Protein AF-X1P8Y5-F1 (afdb_monomer_lite)

Structure (mmCIF, N/CA/C/O backbone):
data_AF-X1P8Y5-F1
#
_entry.id   AF-X1P8Y5-F1
#
loop_
_atom_site.group_PDB
_atom_site.id
_atom_site.type_symbol
_atom_site.label_atom_id
_atom_site.label_alt_id
_atom_site.label_comp_id
_atom_site.label_asym_id
_atom_site.label_entity_id
_atom_site.label_seq_id
_atom_site.pdbx_PDB_ins_code
_atom_site.Cartn_x
_atom_site.Cartn_y
_atom_site.Cartn_z
_atom_site.occupancy
_atom_site.B_iso_or_equiv
_atom_site.auth_seq_id
_atom_site.auth_comp_id
_atom_site.auth_asym_id
_atom_site.auth_atom_id
_atom_site.pdbx_PDB_model_num
ATOM 1 N N . VAL A 1 1 ? -5.446 11.465 2.302 1.00 53.56 1 VAL A N 1
ATOM 2 C CA . VAL A 1 1 ? -4.456 10.774 3.162 1.00 53.56 1 VAL A CA 1
ATOM 3 C C . VAL A 1 1 ? -3.884 9.562 2.439 1.00 53.56 1 VAL A C 1
ATOM 5 O O . VAL A 1 1 ? -2.733 9.654 2.050 1.00 53.56 1 VAL A O 1
ATOM 8 N N . ALA A 1 2 ? -4.680 8.530 2.123 1.00 60.50 2 ALA A N 1
ATOM 9 C CA . ALA A 1 2 ? -4.209 7.342 1.389 1.00 60.50 2 ALA A CA 1
ATOM 10 C C . ALA A 1 2 ? -3.509 7.668 0.051 1.00 60.50 2 ALA A C 1
ATOM 12 O O . ALA A 1 2 ? -2.367 7.291 -0.146 1.00 60.50 2 ALA A O 1
ATOM 13 N N . ALA A 1 3 ? -4.114 8.485 -0.823 1.00 69.06 3 ALA A N 1
ATOM 14 C CA . ALA A 1 3 ? -3.506 8.810 -2.122 1.00 69.06 3 ALA A CA 1
ATOM 15 C C . ALA A 1 3 ? -2.124 9.489 -2.021 1.00 69.06 3 ALA A C 1
ATOM 17 O O . ALA A 1 3 ? -1.236 9.187 -2.805 1.00 69.06 3 ALA A O 1
ATOM 18 N N . LEU A 1 4 ? -1.916 10.375 -1.038 1.00 76.94 4 LEU A N 1
ATOM 19 C CA . LEU A 1 4 ? -0.605 10.994 -0.801 1.00 76.94 4 LEU A CA 1
ATOM 20 C C . LEU A 1 4 ? 0.392 9.994 -0.202 1.00 76.94 4 LEU A C 1
ATOM 22 O O . LEU A 1 4 ? 1.562 10.030 -0.568 1.00 76.94 4 LEU A O 1
ATOM 26 N N . GLY A 1 5 ? -0.082 9.099 0.672 1.00 73.88 5 GLY A N 1
ATOM 27 C CA . GLY A 1 5 ? 0.705 8.006 1.246 1.00 73.88 5 GLY A CA 1
ATOM 28 C C . GLY A 1 5 ? 1.146 6.959 0.224 1.00 73.88 5 GLY A C 1
ATOM 29 O O . GLY A 1 5 ? 2.144 6.303 0.454 1.00 73.88 5 GLY A O 1
ATOM 30 N N . VAL A 1 6 ? 0.470 6.862 -0.922 1.00 80.94 6 VAL A N 1
ATOM 31 C CA . VAL A 1 6 ? 0.855 5.983 -2.037 1.00 80.94 6 VAL A CA 1
ATOM 32 C C . VAL A 1 6 ? 1.740 6.729 -3.039 1.00 80.94 6 VAL A C 1
ATOM 34 O O . VAL A 1 6 ? 2.850 6.308 -3.354 1.00 80.94 6 VAL A O 1
ATOM 37 N N . VAL A 1 7 ? 1.256 7.866 -3.548 1.00 87.00 7 VAL A N 1
ATOM 38 C CA . VAL A 1 7 ? 1.875 8.567 -4.685 1.00 87.00 7 VAL A CA 1
ATOM 39 C C . VAL A 1 7 ? 3.237 9.149 -4.316 1.00 87.00 7 VAL A C 1
ATOM 41 O O . VAL A 1 7 ? 4.174 9.060 -5.107 1.00 87.00 7 VAL A O 1
ATOM 44 N N . LEU A 1 8 ? 3.365 9.739 -3.126 1.00 91.00 8 LEU A N 1
ATOM 45 C CA . LEU A 1 8 ? 4.602 10.399 -2.722 1.00 91.00 8 LEU A CA 1
ATOM 46 C C . LEU A 1 8 ? 5.774 9.409 -2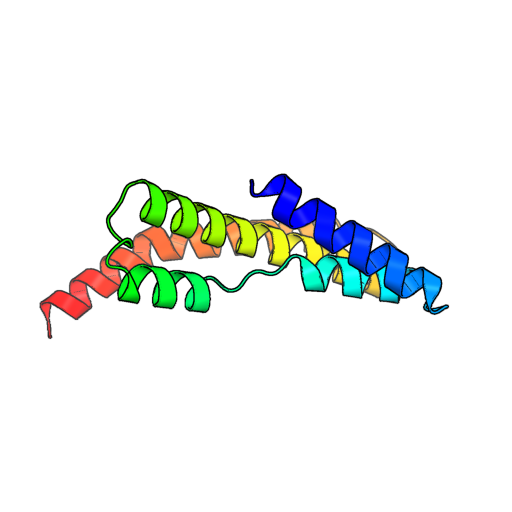.555 1.00 91.00 8 LEU A C 1
ATOM 48 O O . LEU A 1 8 ? 6.789 9.613 -3.223 1.00 91.00 8 LEU A O 1
ATOM 52 N N . PRO A 1 9 ? 5.679 8.339 -1.736 1.00 91.38 9 PRO A N 1
ATOM 53 C CA . PRO A 1 9 ? 6.775 7.377 -1.613 1.00 91.38 9 PRO A CA 1
ATOM 54 C C . PRO A 1 9 ? 7.046 6.622 -2.914 1.00 91.38 9 PRO A C 1
ATOM 56 O O . PRO A 1 9 ? 8.212 6.365 -3.211 1.00 91.38 9 PRO A O 1
ATOM 59 N N . PHE A 1 10 ? 6.022 6.355 -3.733 1.00 92.62 10 PHE A N 1
ATOM 60 C CA . PHE A 1 10 ? 6.219 5.776 -5.062 1.00 92.62 10 PHE A CA 1
ATOM 61 C C . PHE A 1 10 ? 7.117 6.656 -5.941 1.00 92.62 10 PHE A C 1
ATOM 63 O O . PHE A 1 10 ? 8.137 6.188 -6.452 1.00 92.62 10 PHE A O 1
ATOM 70 N N . ILE A 1 11 ? 6.765 7.941 -6.098 1.00 94.94 11 ILE A N 1
ATOM 71 C CA . ILE A 1 11 ? 7.517 8.877 -6.946 1.00 94.94 11 ILE A CA 1
ATOM 72 C C . ILE A 1 11 ? 8.934 9.064 -6.403 1.00 94.94 11 ILE A C 1
ATOM 74 O O . ILE A 1 11 ? 9.892 9.013 -7.171 1.00 94.94 11 ILE A O 1
ATOM 78 N N . LEU A 1 12 ? 9.083 9.262 -5.091 1.00 96.06 12 LEU A N 1
ATOM 79 C CA . LEU A 1 12 ? 10.398 9.456 -4.480 1.00 96.06 12 LEU A CA 1
ATOM 80 C C . LEU A 1 12 ? 11.283 8.216 -4.640 1.00 96.06 12 LEU A C 1
ATOM 82 O O . LEU A 1 12 ? 12.431 8.347 -5.058 1.00 96.06 12 LEU A O 1
ATOM 86 N N . GLY A 1 13 ? 10.747 7.022 -4.382 1.00 96.19 13 GLY A N 1
ATOM 87 C CA . GLY A 1 13 ? 11.462 5.762 -4.584 1.00 96.19 13 GLY A CA 1
ATOM 88 C C . GLY A 1 13 ? 11.911 5.569 -6.023 1.00 96.19 13 GLY A C 1
ATOM 89 O O . GLY A 1 13 ? 13.075 5.249 -6.273 1.00 96.19 13 GLY A O 1
ATOM 90 N N . TYR A 1 14 ? 11.013 5.829 -6.972 1.00 96.69 14 TYR A N 1
ATOM 91 C CA . TYR A 1 14 ? 11.318 5.766 -8.395 1.00 96.69 14 TYR A CA 1
ATOM 92 C C . TYR A 1 14 ? 12.444 6.739 -8.774 1.00 96.69 14 TYR A C 1
ATOM 94 O O . TYR A 1 14 ? 13.460 6.320 -9.329 1.00 96.69 14 TYR A O 1
ATOM 102 N N . LEU A 1 15 ? 12.307 8.025 -8.433 1.00 97.56 15 LEU A N 1
ATOM 103 C CA . LEU A 1 15 ? 13.277 9.061 -8.805 1.00 97.56 15 LEU A CA 1
ATOM 104 C C . LEU A 1 15 ? 14.655 8.818 -8.188 1.00 97.56 15 LEU A C 1
ATOM 106 O O . LEU A 1 15 ? 15.660 8.951 -8.884 1.00 97.56 15 LEU A O 1
ATOM 110 N N . VAL A 1 16 ? 14.711 8.431 -6.911 1.00 97.81 16 VAL A N 1
ATOM 111 C CA . VAL A 1 16 ? 15.972 8.097 -6.237 1.00 97.81 16 VAL A CA 1
ATOM 112 C C . VAL A 1 16 ? 16.638 6.906 -6.922 1.00 97.81 16 VAL A C 1
ATOM 114 O O . VAL A 1 16 ? 17.826 6.954 -7.223 1.00 97.81 16 VAL A O 1
ATOM 117 N N . THR A 1 17 ? 15.880 5.860 -7.244 1.00 97.88 17 THR A N 1
ATOM 118 C CA . THR A 1 17 ? 16.427 4.664 -7.902 1.00 97.88 17 THR A CA 1
ATOM 119 C C . THR A 1 17 ? 16.991 4.985 -9.290 1.00 97.88 17 THR A C 1
ATOM 121 O O . THR A 1 17 ? 18.082 4.528 -9.631 1.00 97.88 17 THR A O 1
ATOM 124 N N . ILE A 1 18 ? 16.307 5.835 -10.063 1.00 98.00 18 ILE A N 1
ATOM 125 C CA . ILE A 1 18 ? 16.822 6.340 -11.345 1.00 98.00 18 ILE A CA 1
ATOM 126 C C . ILE A 1 18 ? 18.077 7.195 -11.147 1.00 98.00 18 ILE A C 1
ATOM 128 O O . ILE A 1 18 ? 19.037 7.044 -11.899 1.00 98.00 18 ILE A O 1
ATOM 132 N N . TYR A 1 19 ? 18.105 8.062 -10.132 1.00 97.81 19 TYR A N 1
ATOM 133 C CA . TYR A 1 19 ? 19.263 8.909 -9.830 1.00 97.81 19 TYR A CA 1
ATOM 134 C C . TYR A 1 19 ? 20.533 8.088 -9.551 1.00 97.81 19 TYR A C 1
ATOM 136 O O . TYR A 1 19 ? 21.623 8.476 -9.964 1.00 97.81 19 TYR A O 1
ATOM 144 N N . PHE A 1 20 ? 20.395 6.917 -8.925 1.00 97.62 20 PHE A N 1
ATOM 145 C CA . PHE A 1 20 ? 21.499 5.977 -8.703 1.00 97.62 20 PHE A CA 1
ATOM 146 C C . PHE A 1 20 ? 21.876 5.128 -9.936 1.00 97.62 20 PHE A C 1
ATOM 148 O O . PHE A 1 20 ? 22.761 4.280 -9.841 1.00 97.62 20 PHE A O 1
ATOM 155 N N . GLY A 1 21 ? 21.250 5.353 -11.095 1.00 96.62 21 GLY A N 1
ATOM 156 C CA . GLY A 1 21 ? 21.612 4.710 -12.363 1.00 96.62 21 GLY A CA 1
ATOM 157 C C . GLY A 1 21 ? 21.004 3.323 -12.586 1.00 96.62 21 GLY A C 1
ATOM 158 O O . GLY A 1 21 ? 21.449 2.597 -13.476 1.00 96.62 21 GLY A O 1
ATOM 159 N N . PHE A 1 22 ? 19.996 2.932 -11.804 1.00 97.50 22 PHE A N 1
ATOM 160 C CA . PHE A 1 22 ? 19.285 1.671 -12.017 1.00 97.50 22 PHE A CA 1
ATOM 161 C C . PHE A 1 22 ? 18.289 1.759 -13.184 1.00 97.50 22 PHE A C 1
ATOM 163 O O . PHE A 1 22 ? 17.887 2.836 -13.621 1.00 97.50 22 PHE A O 1
ATOM 170 N N . SER A 1 23 ? 17.868 0.598 -13.693 1.00 95.88 23 SER A N 1
ATOM 171 C CA . SER A 1 23 ? 16.900 0.524 -14.790 1.00 95.88 23 SER A CA 1
ATOM 172 C C . SER A 1 23 ? 15.500 0.987 -14.368 1.00 95.88 23 SER A C 1
ATOM 174 O O . SER A 1 23 ? 15.114 0.884 -13.203 1.00 95.88 23 SER A O 1
ATOM 176 N N . TYR A 1 24 ? 14.695 1.414 -15.346 1.00 93.25 24 TYR A N 1
ATOM 177 C CA . TYR A 1 24 ? 13.298 1.808 -15.131 1.00 93.25 24 TYR A CA 1
ATOM 178 C C . TYR A 1 24 ? 12.455 0.717 -14.465 1.00 93.25 24 TYR A C 1
ATOM 180 O O . TYR A 1 24 ? 11.603 1.019 -13.637 1.00 93.25 24 TYR A O 1
ATOM 188 N N . ILE A 1 25 ? 12.716 -0.555 -14.782 1.00 91.94 25 ILE A N 1
ATOM 189 C CA . ILE A 1 25 ? 12.010 -1.690 -14.177 1.00 91.94 25 ILE A CA 1
ATOM 190 C C . ILE A 1 25 ? 12.344 -1.793 -12.687 1.00 91.94 25 ILE A C 1
ATOM 192 O O . ILE A 1 25 ? 11.440 -1.933 -11.866 1.00 91.94 25 ILE A O 1
ATOM 196 N N . VAL A 1 26 ? 13.624 -1.668 -12.324 1.00 93.94 26 VAL A N 1
ATOM 197 C CA . VAL A 1 26 ? 14.054 -1.678 -10.918 1.00 93.94 26 VAL A CA 1
ATOM 198 C C . VAL A 1 26 ? 13.464 -0.479 -10.175 1.00 93.94 26 VAL A C 1
ATOM 200 O O . VAL A 1 26 ? 12.947 -0.641 -9.074 1.00 93.94 26 VAL A O 1
ATOM 203 N N . ALA A 1 27 ? 13.454 0.704 -10.792 1.00 95.44 27 ALA A N 1
ATOM 204 C CA . ALA A 1 27 ? 12.855 1.899 -10.204 1.00 95.44 27 ALA A CA 1
ATOM 205 C C . ALA A 1 27 ? 11.342 1.765 -9.974 1.00 95.44 27 ALA A C 1
ATOM 207 O O . ALA A 1 27 ? 10.85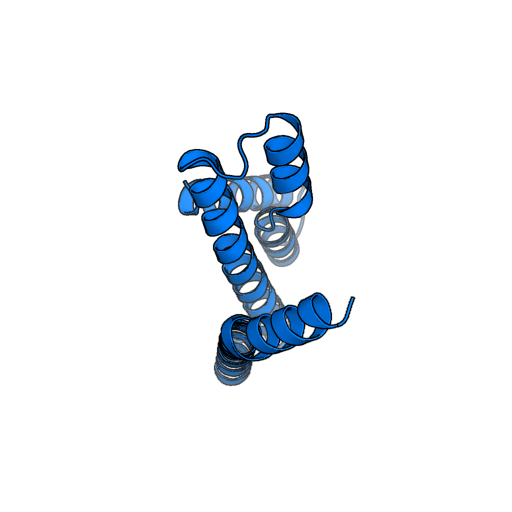0 2.179 -8.924 1.00 95.44 27 ALA A O 1
ATOM 208 N N . LEU A 1 28 ? 10.605 1.156 -10.909 1.00 93.38 28 LEU A N 1
ATOM 209 C CA . LEU A 1 28 ? 9.184 0.843 -10.729 1.00 93.38 28 LEU A CA 1
ATOM 210 C C . LEU A 1 28 ? 8.973 -0.149 -9.582 1.00 93.38 28 LEU A C 1
ATOM 212 O O . LEU A 1 28 ? 8.092 0.068 -8.754 1.00 93.38 28 LEU A O 1
ATOM 216 N N . PHE A 1 29 ? 9.801 -1.193 -9.494 1.00 92.81 29 PHE A N 1
ATOM 217 C CA . PHE A 1 29 ? 9.750 -2.156 -8.391 1.00 92.81 29 PHE A CA 1
ATOM 218 C C . PHE A 1 29 ? 9.972 -1.493 -7.038 1.00 92.81 29 PHE A C 1
ATOM 220 O O . PHE A 1 29 ? 9.187 -1.721 -6.119 1.00 92.81 29 PHE A O 1
ATOM 227 N N . VAL A 1 30 ? 10.995 -0.646 -6.920 1.00 94.75 30 VAL A N 1
ATOM 228 C CA . VAL A 1 30 ? 11.266 0.100 -5.686 1.00 94.75 30 VAL A CA 1
ATOM 229 C C . VAL A 1 30 ? 10.105 1.036 -5.359 1.00 94.75 30 VAL A C 1
ATOM 231 O O . VAL A 1 30 ? 9.637 1.043 -4.225 1.00 94.75 30 VAL A O 1
ATOM 234 N N . GLY A 1 31 ? 9.593 1.777 -6.346 1.00 93.56 31 GLY A N 1
ATOM 235 C CA . GLY A 1 31 ? 8.447 2.663 -6.161 1.00 93.56 31 GLY A CA 1
ATOM 236 C C . GLY A 1 31 ? 7.226 1.924 -5.611 1.00 93.56 31 GLY A C 1
ATOM 237 O O . GLY A 1 31 ? 6.663 2.347 -4.606 1.00 93.56 31 GLY A O 1
ATOM 238 N N . VAL A 1 32 ? 6.834 0.801 -6.225 1.00 91.62 32 VAL A N 1
ATOM 239 C CA . VAL A 1 32 ? 5.688 -0.004 -5.760 1.00 91.62 32 VAL A CA 1
ATOM 240 C C . VAL A 1 32 ? 5.961 -0.639 -4.395 1.00 91.62 32 VAL A C 1
ATOM 242 O O . VAL A 1 32 ? 5.068 -0.676 -3.553 1.00 91.62 32 VAL A O 1
ATOM 245 N N . ALA A 1 33 ? 7.183 -1.109 -4.136 1.00 91.00 33 ALA A N 1
ATOM 246 C CA . ALA A 1 33 ? 7.534 -1.714 -2.853 1.00 91.00 33 ALA A CA 1
ATOM 247 C C . ALA A 1 33 ? 7.385 -0.736 -1.674 1.00 91.00 33 ALA A C 1
ATOM 249 O O . ALA A 1 33 ? 6.998 -1.152 -0.585 1.00 91.00 33 ALA A O 1
ATOM 250 N N . LEU A 1 34 ? 7.638 0.558 -1.893 1.00 91.56 34 LEU A N 1
ATOM 251 C CA . LEU A 1 34 ? 7.489 1.599 -0.869 1.00 91.56 34 LEU A CA 1
ATOM 252 C C . LEU A 1 34 ? 6.037 2.033 -0.617 1.00 91.56 34 LEU A C 1
ATOM 254 O O . LEU A 1 34 ? 5.799 2.808 0.306 1.00 91.56 34 LEU A O 1
ATOM 258 N N . VAL A 1 35 ? 5.078 1.560 -1.419 1.00 87.62 35 VAL A N 1
ATOM 259 C CA . VAL A 1 35 ? 3.646 1.818 -1.203 1.00 87.62 35 VAL A CA 1
ATOM 260 C C . VAL A 1 35 ? 3.083 0.950 -0.074 1.00 87.62 35 VAL A C 1
ATOM 262 O O . VAL A 1 35 ? 2.157 1.370 0.607 1.00 87.62 35 VAL A O 1
ATOM 265 N N . ALA A 1 36 ? 3.620 -0.255 0.135 1.00 80.50 36 ALA A N 1
ATOM 266 C CA . ALA A 1 36 ? 3.074 -1.195 1.109 1.00 80.50 36 ALA A CA 1
ATOM 267 C C . ALA A 1 36 ? 3.309 -0.721 2.558 1.00 80.50 36 ALA A C 1
ATOM 269 O O . ALA A 1 36 ? 4.450 -0.623 3.016 1.00 80.50 36 ALA A O 1
ATOM 270 N N . THR A 1 37 ? 2.224 -0.477 3.298 1.00 84.44 37 THR A N 1
ATOM 271 C CA . THR A 1 37 ? 2.254 -0.027 4.700 1.00 84.44 37 THR A CA 1
ATOM 272 C C . THR A 1 37 ? 2.009 -1.190 5.674 1.00 84.44 37 THR A C 1
ATOM 274 O O . THR A 1 37 ? 1.297 -2.135 5.372 1.00 84.44 37 THR A O 1
ATOM 277 N N . SER A 1 38 ? 2.564 -1.141 6.894 1.00 85.56 38 SER A N 1
ATOM 278 C CA . SER A 1 38 ? 2.299 -2.164 7.924 1.00 85.56 38 SER A CA 1
ATOM 279 C C . SER A 1 38 ? 1.135 -1.788 8.847 1.00 85.56 38 SER A C 1
ATOM 281 O O . SER A 1 38 ? 1.282 -0.942 9.737 1.00 85.56 38 SER A O 1
ATOM 283 N N . ILE A 1 39 ? 0.002 -2.489 8.723 1.00 87.94 39 ILE A N 1
ATOM 284 C CA . ILE A 1 39 ? -1.136 -2.330 9.646 1.00 87.94 39 ILE A CA 1
ATOM 285 C C . ILE A 1 39 ? -0.803 -2.756 11.088 1.00 87.94 39 ILE A C 1
ATOM 287 O O . ILE A 1 39 ? -1.324 -2.182 12.043 1.00 87.94 39 ILE A O 1
ATOM 291 N N . GLY A 1 40 ? 0.093 -3.734 11.269 1.00 87.19 40 GLY A N 1
ATOM 292 C CA . GLY A 1 40 ? 0.426 -4.305 12.580 1.00 87.19 40 GLY A CA 1
ATOM 293 C C . GLY A 1 40 ? 1.163 -3.332 13.504 1.00 87.19 40 GLY A C 1
ATOM 294 O O . GLY A 1 40 ? 0.853 -3.256 14.697 1.00 87.19 40 GLY A O 1
ATOM 295 N N . VAL A 1 41 ? 2.087 -2.538 12.953 1.00 90.25 41 VAL A N 1
ATOM 296 C CA . VAL A 1 41 ? 2.800 -1.499 13.715 1.00 90.25 41 VAL A CA 1
ATOM 297 C C . VAL A 1 41 ? 1.826 -0.393 14.130 1.00 90.25 41 VAL A C 1
ATOM 299 O O . VAL A 1 41 ? 1.766 -0.037 15.306 1.00 90.25 41 VAL A O 1
ATOM 302 N N . GLY A 1 42 ? 0.994 0.087 13.197 1.00 90.19 42 GLY A N 1
ATOM 303 C CA . GLY A 1 42 ? -0.028 1.097 13.487 1.00 90.19 42 GLY A CA 1
ATOM 304 C C . GLY A 1 42 ? -1.041 0.635 14.539 1.00 90.19 42 GLY A C 1
ATOM 305 O O . GLY A 1 42 ? -1.357 1.384 15.464 1.00 90.19 42 GLY A O 1
ATOM 306 N N . ALA A 1 43 ? -1.497 -0.618 14.457 1.00 91.69 43 ALA A N 1
ATOM 307 C CA . ALA A 1 43 ? -2.405 -1.212 15.434 1.00 91.69 43 ALA A CA 1
ATOM 308 C C . ALA A 1 43 ? -1.780 -1.303 16.831 1.00 91.69 43 ALA A C 1
ATOM 310 O O . ALA A 1 43 ? -2.433 -0.970 17.821 1.00 91.69 43 ALA A O 1
ATOM 311 N N . SER A 1 44 ? -0.516 -1.723 16.918 1.00 92.56 44 SER A N 1
ATOM 312 C CA . SER A 1 44 ? 0.210 -1.834 18.189 1.00 92.56 44 SER A CA 1
ATOM 313 C C . SER A 1 44 ? 0.336 -0.4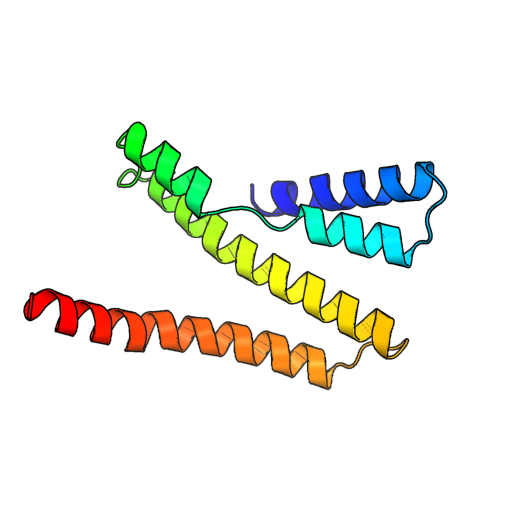73 18.870 1.00 92.56 44 SER A C 1
ATOM 315 O O . SER A 1 44 ? -0.050 -0.331 20.030 1.00 92.56 44 SER A O 1
ATOM 317 N N . ILE A 1 45 ? 0.741 0.554 18.116 1.00 93.69 45 ILE A N 1
ATOM 318 C CA . ILE A 1 45 ? 0.838 1.931 18.614 1.00 93.69 45 ILE A CA 1
ATOM 319 C C . ILE A 1 45 ? -0.540 2.427 19.075 1.00 93.69 45 ILE A C 1
ATOM 321 O O . ILE A 1 45 ? -0.706 2.866 20.211 1.00 93.69 45 ILE A O 1
ATOM 325 N N . LEU A 1 46 ? -1.581 2.300 18.247 1.00 93.94 46 LEU A N 1
ATOM 326 C CA . LEU A 1 46 ? -2.936 2.718 18.632 1.00 93.94 46 LEU A CA 1
ATOM 327 C C . LEU A 1 46 ? -3.479 1.953 19.851 1.00 93.94 46 LEU A C 1
ATOM 329 O O . LEU A 1 46 ? -4.316 2.495 20.579 1.00 93.94 46 LEU A O 1
ATOM 333 N N . THR A 1 47 ? -3.033 0.714 20.080 1.00 93.94 47 THR A N 1
ATOM 334 C CA . THR A 1 47 ? -3.384 -0.076 21.272 1.00 93.94 47 THR A CA 1
ATOM 335 C C . THR A 1 47 ? -2.720 0.511 22.507 1.00 93.94 47 THR A C 1
ATOM 337 O O . THR A 1 47 ? -3.400 0.740 23.508 1.00 93.94 47 THR A O 1
ATOM 340 N N . GLU A 1 48 ? -1.420 0.796 22.423 1.00 95.69 48 GLU A N 1
ATOM 341 C CA . GLU A 1 48 ? -0.618 1.359 23.512 1.00 95.69 48 GLU A CA 1
ATOM 342 C C . GLU A 1 48 ? -1.170 2.717 23.968 1.00 95.69 48 GLU A C 1
ATOM 344 O O . GLU A 1 48 ? -1.377 2.946 25.161 1.00 95.69 48 GLU A O 1
ATOM 349 N N . PHE A 1 49 ? -1.567 3.563 23.015 1.00 95.38 49 PHE A N 1
ATOM 350 C CA . PHE A 1 49 ? -2.229 4.841 23.292 1.00 95.38 49 PHE A CA 1
ATOM 351 C C . PHE A 1 49 ? -3.722 4.716 23.655 1.00 95.38 49 PHE A C 1
ATOM 353 O O . PHE A 1 49 ? -4.385 5.726 23.889 1.00 95.38 49 PHE A O 1
ATOM 360 N N . ARG A 1 50 ? -4.292 3.501 23.697 1.00 94.88 50 ARG A N 1
ATOM 361 C CA . ARG A 1 50 ? -5.732 3.234 23.919 1.00 94.88 50 ARG A CA 1
ATOM 362 C C . ARG A 1 50 ? -6.659 3.953 22.927 1.00 94.88 50 ARG A C 1
ATOM 364 O O . ARG A 1 50 ? -7.836 4.183 23.205 1.00 94.88 50 ARG A O 1
ATOM 371 N N . MET A 1 51 ? -6.149 4.279 21.743 1.00 95.19 51 MET A N 1
ATOM 372 C CA . MET A 1 51 ? -6.858 5.031 20.706 1.00 95.19 51 MET A CA 1
ATOM 373 C C . MET A 1 51 ? -7.568 4.140 19.685 1.00 95.19 51 MET A C 1
ATOM 375 O O . MET A 1 51 ? -8.339 4.645 18.869 1.00 95.19 51 MET A O 1
ATOM 379 N N . LEU A 1 52 ? -7.365 2.825 19.733 1.00 91.06 52 LEU A N 1
ATOM 380 C CA . LEU A 1 52 ? -7.842 1.889 18.709 1.00 91.06 52 LEU A CA 1
ATOM 381 C C . LEU A 1 52 ? -9.365 1.918 18.482 1.00 91.06 52 LEU A C 1
ATOM 383 O O . LEU A 1 52 ? -9.823 1.797 17.352 1.00 91.06 52 LEU A O 1
ATOM 387 N N . ARG A 1 53 ? -10.153 2.151 19.541 1.00 91.38 53 ARG A N 1
ATOM 388 C CA . ARG A 1 53 ? -11.628 2.237 19.482 1.00 91.38 53 ARG A CA 1
ATOM 389 C C . ARG A 1 53 ? -12.165 3.650 19.233 1.00 91.38 53 ARG A C 1
ATOM 391 O O . ARG A 1 53 ? -13.375 3.855 19.210 1.00 91.38 53 ARG A O 1
ATOM 398 N N . THR A 1 54 ? -11.290 4.642 19.082 1.00 95.94 54 THR A N 1
ATOM 399 C CA . THR A 1 54 ? -11.709 6.012 18.758 1.00 95.94 54 THR A CA 1
ATOM 400 C C . THR A 1 54 ? -12.086 6.118 17.279 1.00 95.94 54 THR A C 1
ATOM 402 O O . THR A 1 54 ? -11.690 5.279 16.464 1.00 95.94 54 THR A O 1
ATOM 405 N N . ARG A 1 55 ? -12.813 7.180 16.899 1.00 93.81 55 ARG A N 1
ATOM 406 C CA . ARG A 1 55 ? -13.082 7.468 15.476 1.00 93.81 55 ARG A CA 1
ATOM 407 C C . ARG A 1 55 ? -11.789 7.566 14.669 1.00 93.81 55 ARG A C 1
ATOM 409 O O . ARG A 1 55 ? -11.728 7.019 13.578 1.00 93.81 55 ARG A O 1
ATOM 416 N N . ILE A 1 56 ? -10.765 8.219 15.221 1.00 91.75 56 ILE A N 1
ATOM 417 C CA . ILE A 1 56 ? -9.466 8.388 14.561 1.00 91.75 56 ILE A CA 1
ATOM 418 C C . ILE A 1 56 ? -8.781 7.029 14.386 1.00 91.75 56 ILE A C 1
ATOM 420 O O . ILE A 1 56 ? -8.377 6.700 13.276 1.00 91.75 56 ILE A O 1
ATOM 424 N N . GLY A 1 57 ? -8.716 6.213 15.443 1.00 91.94 57 GLY A N 1
ATOM 425 C CA . GLY A 1 57 ? -8.106 4.882 15.379 1.00 91.94 57 GLY A CA 1
ATOM 426 C C . GLY A 1 57 ? -8.797 3.967 14.367 1.00 91.94 57 GLY A C 1
ATOM 427 O O . GLY A 1 57 ? -8.133 3.357 13.537 1.00 91.94 57 GLY A O 1
ATOM 428 N N . THR A 1 58 ? -10.131 3.950 14.359 1.00 90.31 58 THR A N 1
ATOM 429 C CA . THR A 1 58 ? -10.911 3.152 13.396 1.00 90.31 58 THR A CA 1
ATOM 430 C C . THR A 1 58 ? -10.693 3.630 11.957 1.00 90.31 58 THR A C 1
ATOM 432 O O . THR A 1 58 ? -10.609 2.811 11.046 1.00 90.31 58 THR A O 1
ATOM 435 N N . LEU A 1 59 ? -10.560 4.944 11.741 1.00 90.31 59 LEU A N 1
ATOM 436 C CA . LEU A 1 59 ? -10.322 5.527 10.418 1.00 90.31 59 LEU A CA 1
ATOM 437 C C . LEU A 1 59 ? -8.911 5.206 9.904 1.00 90.31 59 LEU A C 1
ATOM 439 O O . LEU A 1 59 ? -8.767 4.838 8.741 1.00 90.31 59 LEU A O 1
ATOM 443 N N . ILE A 1 60 ? -7.891 5.266 10.768 1.00 89.31 60 ILE A N 1
ATOM 444 C CA . ILE A 1 60 ? -6.516 4.857 10.435 1.00 89.31 60 ILE A CA 1
ATOM 445 C C . ILE A 1 60 ? -6.471 3.365 10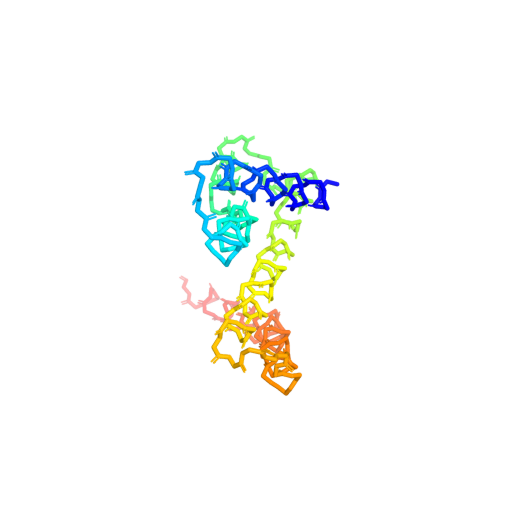.089 1.00 89.31 60 ILE A C 1
ATOM 447 O O . ILE A 1 60 ? -5.953 2.999 9.037 1.00 89.31 60 ILE A O 1
ATOM 451 N N . MET A 1 61 ? -7.059 2.514 10.935 1.00 89.94 61 MET A N 1
ATOM 452 C CA . MET A 1 61 ? -7.090 1.065 10.711 1.00 89.94 61 MET A CA 1
ATOM 453 C C . MET A 1 61 ? -7.852 0.705 9.431 1.00 89.94 61 MET A C 1
ATOM 455 O O . MET A 1 61 ? -7.383 -0.116 8.650 1.00 89.94 61 MET A O 1
ATOM 459 N N . GLY A 1 62 ? -8.997 1.345 9.178 1.00 86.50 62 GLY A N 1
ATOM 460 C CA . GLY A 1 62 ? -9.767 1.140 7.951 1.00 86.50 62 GLY A CA 1
ATOM 461 C C . GLY A 1 62 ? -9.014 1.586 6.696 1.00 86.50 62 GLY A C 1
ATOM 462 O O . GLY A 1 62 ? -9.032 0.878 5.693 1.00 86.50 62 GLY A O 1
ATOM 463 N N . ALA A 1 63 ? -8.313 2.723 6.754 1.00 83.94 63 ALA A N 1
ATOM 464 C CA . ALA A 1 63 ? -7.478 3.190 5.650 1.00 83.94 63 ALA A CA 1
ATOM 465 C C . ALA A 1 63 ? -6.308 2.234 5.363 1.00 83.94 63 ALA A C 1
ATOM 467 O O . ALA A 1 63 ? -6.041 1.963 4.197 1.00 83.94 63 ALA A O 1
ATOM 468 N N . ALA A 1 64 ? -5.666 1.689 6.400 1.00 85.00 64 ALA A N 1
ATOM 469 C CA . ALA A 1 64 ? -4.555 0.749 6.252 1.00 85.00 64 ALA A CA 1
ATOM 470 C C . ALA A 1 64 ? -4.970 -0.559 5.553 1.00 85.00 64 ALA A C 1
ATOM 472 O O . ALA A 1 64 ? -4.237 -1.052 4.705 1.00 85.00 64 ALA A O 1
ATOM 473 N N . VAL A 1 65 ? -6.170 -1.088 5.830 1.00 82.62 65 VAL A N 1
ATOM 474 C CA . VAL A 1 65 ? -6.671 -2.291 5.132 1.00 82.62 65 VAL A CA 1
ATOM 475 C C . VAL A 1 65 ? -6.865 -2.038 3.634 1.00 82.62 65 VAL A C 1
ATOM 477 O O . VAL A 1 65 ? -6.581 -2.912 2.822 1.00 82.62 65 VAL A O 1
ATOM 480 N N . ILE A 1 66 ? -7.369 -0.857 3.255 1.00 79.38 66 ILE A N 1
ATOM 481 C CA . ILE A 1 66 ? -7.568 -0.506 1.840 1.00 79.38 66 ILE A CA 1
ATOM 482 C C . ILE A 1 66 ? -6.216 -0.320 1.135 1.00 79.38 66 ILE A C 1
ATOM 484 O O . ILE A 1 66 ? -6.071 -0.734 -0.014 1.00 79.38 66 ILE A O 1
ATOM 488 N N . ASP A 1 67 ? -5.240 0.275 1.822 1.00 82.00 67 ASP A N 1
ATOM 489 C CA . ASP A 1 67 ? -3.880 0.487 1.313 1.00 82.00 67 ASP A CA 1
ATOM 490 C C . ASP A 1 67 ? -3.198 -0.837 0.914 1.00 82.00 67 ASP A C 1
ATOM 492 O O . ASP A 1 67 ? -2.648 -0.940 -0.184 1.00 82.00 67 ASP A O 1
ATOM 496 N N . ASP A 1 68 ? -3.356 -1.894 1.721 1.00 83.75 68 ASP A N 1
ATOM 497 C CA . ASP A 1 68 ? -2.823 -3.235 1.423 1.00 83.75 68 ASP A CA 1
ATOM 498 C C . ASP A 1 68 ? -3.389 -3.827 0.118 1.00 83.75 68 ASP A C 1
ATOM 500 O O . ASP A 1 68 ? -2.667 -4.465 -0.655 1.00 83.75 68 ASP A O 1
ATOM 504 N N . VAL A 1 69 ? -4.674 -3.586 -0.176 1.00 79.50 69 VAL A N 1
ATOM 505 C CA . VAL A 1 69 ? -5.300 -4.024 -1.438 1.00 79.50 69 VAL A CA 1
ATOM 506 C C . VAL A 1 69 ? -4.654 -3.327 -2.626 1.00 79.50 69 VAL A C 1
ATOM 508 O O . VAL A 1 69 ? -4.334 -3.969 -3.629 1.00 79.50 69 VAL A O 1
ATOM 511 N N . ILE A 1 70 ? -4.451 -2.012 -2.513 1.00 81.50 70 ILE A N 1
ATOM 512 C CA . ILE A 1 70 ? -3.832 -1.202 -3.565 1.00 81.50 70 ILE A CA 1
ATOM 513 C C . ILE A 1 70 ? -2.403 -1.688 -3.814 1.00 81.50 70 ILE A C 1
ATOM 515 O O . ILE A 1 70 ? -2.038 -1.908 -4.970 1.00 81.50 70 ILE A O 1
ATOM 519 N N . GLY A 1 71 ? -1.626 -1.927 -2.754 1.00 84.25 71 GLY A N 1
ATOM 520 C CA . GLY A 1 71 ? -0.255 -2.430 -2.852 1.00 84.25 71 GLY A CA 1
ATOM 521 C C . GLY A 1 71 ? -0.160 -3.770 -3.588 1.00 84.25 71 GLY A C 1
ATOM 522 O O . GLY A 1 71 ? 0.625 -3.903 -4.531 1.00 84.25 71 GLY A O 1
ATOM 523 N N . VAL A 1 72 ? -1.004 -4.744 -3.227 1.00 83.75 72 VAL A N 1
ATOM 524 C CA . VAL A 1 72 ? -1.036 -6.057 -3.899 1.00 83.75 72 VAL A CA 1
ATOM 525 C C . VAL A 1 72 ? -1.421 -5.922 -5.371 1.00 83.75 72 VAL A C 1
ATOM 527 O O . VAL A 1 72 ? -0.777 -6.537 -6.224 1.00 83.75 72 VAL A O 1
ATOM 530 N N . VAL A 1 73 ? -2.426 -5.103 -5.695 1.00 83.00 73 VAL A N 1
ATOM 531 C CA . VAL A 1 73 ? -2.841 -4.872 -7.087 1.00 83.00 73 VAL A CA 1
ATOM 532 C C . VAL A 1 73 ? -1.712 -4.220 -7.886 1.00 83.00 73 VAL A C 1
ATOM 534 O O . VAL A 1 73 ? -1.357 -4.732 -8.946 1.00 83.00 73 VAL A O 1
ATOM 537 N N . MET A 1 74 ? -1.100 -3.145 -7.379 1.00 85.75 74 MET A N 1
ATOM 538 C CA . MET A 1 74 ? 0.008 -2.466 -8.062 1.00 85.75 74 MET A CA 1
ATOM 539 C C . MET A 1 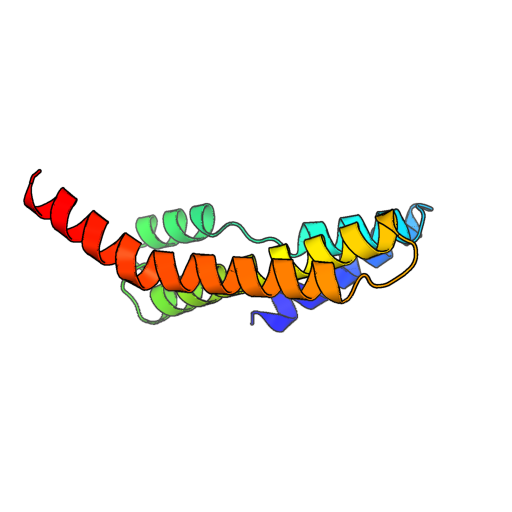74 ? 1.183 -3.413 -8.319 1.00 85.75 74 MET A C 1
ATOM 541 O O . MET A 1 74 ? 1.715 -3.439 -9.431 1.00 85.75 74 MET A O 1
ATOM 545 N N . MET A 1 75 ? 1.561 -4.223 -7.326 1.00 87.69 75 MET A N 1
ATOM 546 C CA . MET A 1 75 ? 2.686 -5.147 -7.471 1.00 87.69 75 MET A CA 1
ATOM 547 C C . MET A 1 75 ? 2.378 -6.280 -8.451 1.00 87.69 75 MET A C 1
ATOM 549 O O . MET A 1 75 ? 3.211 -6.642 -9.278 1.00 87.69 75 MET A O 1
ATOM 553 N N . SER A 1 76 ? 1.150 -6.783 -8.429 1.00 83.44 76 SER A N 1
ATOM 554 C CA . SER A 1 76 ? 0.692 -7.817 -9.356 1.00 83.44 76 SER A CA 1
ATOM 555 C C . SER A 1 76 ? 0.704 -7.348 -10.811 1.00 83.44 76 SER A C 1
ATOM 557 O O . SER A 1 76 ? 1.176 -8.065 -11.692 1.00 83.44 76 SER A O 1
ATOM 559 N N . VAL A 1 77 ? 0.244 -6.118 -11.063 1.00 82.81 77 VAL A N 1
ATOM 560 C CA . VAL A 1 77 ? 0.299 -5.493 -12.394 1.00 82.81 77 VAL A CA 1
ATOM 561 C C . VAL A 1 77 ? 1.744 -5.329 -12.860 1.00 82.81 77 VAL A C 1
ATOM 563 O O . VAL A 1 77 ? 2.054 -5.637 -14.011 1.00 82.81 77 VAL A O 1
ATOM 566 N N . LEU A 1 78 ? 2.635 -4.878 -11.972 1.00 86.69 78 LEU A N 1
ATOM 567 C CA . LEU A 1 78 ? 4.048 -4.703 -12.297 1.00 86.69 78 LEU A CA 1
ATOM 568 C C . LEU A 1 78 ? 4.720 -6.033 -12.662 1.00 86.69 78 LEU A C 1
ATOM 570 O O . LEU A 1 78 ? 5.426 -6.101 -13.667 1.00 86.69 78 LEU A O 1
ATOM 574 N N . ILE A 1 79 ? 4.475 -7.093 -11.887 1.00 84.06 79 ILE A N 1
ATOM 575 C CA . ILE A 1 79 ? 5.020 -8.429 -12.160 1.00 84.06 79 ILE A CA 1
ATOM 576 C C . ILE A 1 79 ? 4.527 -8.945 -13.517 1.00 84.06 79 ILE A C 1
ATOM 578 O O . ILE A 1 79 ? 5.343 -9.398 -14.320 1.00 84.06 79 ILE A O 1
ATOM 582 N N . GLY A 1 80 ? 3.227 -8.823 -13.807 1.00 81.00 80 GLY A N 1
ATOM 583 C CA . GLY A 1 80 ? 2.660 -9.240 -15.094 1.00 81.00 80 GLY A CA 1
ATOM 584 C C . GLY A 1 80 ? 3.261 -8.481 -16.282 1.00 81.00 80 GLY A C 1
ATOM 585 O O . GLY A 1 80 ? 3.620 -9.088 -17.295 1.00 81.00 80 GLY A O 1
ATOM 586 N N . PHE A 1 81 ? 3.448 -7.165 -16.131 1.00 82.38 81 PHE A N 1
ATOM 587 C CA . PHE A 1 81 ? 4.086 -6.321 -17.142 1.00 82.38 81 PHE A CA 1
ATOM 588 C C . PHE A 1 81 ? 5.541 -6.728 -17.408 1.00 82.38 81 PHE A C 1
ATOM 590 O O . PHE A 1 81 ? 5.953 -6.847 -18.562 1.00 82.38 81 PHE A O 1
ATOM 597 N N . VAL A 1 82 ? 6.317 -6.986 -16.353 1.00 84.19 82 VAL A N 1
ATOM 598 C CA . VAL A 1 82 ? 7.733 -7.370 -16.471 1.00 84.19 82 VAL A CA 1
ATOM 599 C C . VAL A 1 82 ? 7.898 -8.779 -17.042 1.00 84.19 82 VAL A C 1
ATOM 601 O O . VAL A 1 82 ? 8.828 -9.011 -17.812 1.00 84.19 82 VAL A O 1
ATOM 604 N N . ALA A 1 83 ? 7.000 -9.709 -16.711 1.00 80.06 83 ALA A N 1
ATOM 605 C CA . ALA A 1 83 ? 7.071 -11.090 -17.182 1.00 80.06 83 ALA A CA 1
ATOM 606 C C . ALA A 1 83 ? 6.719 -11.244 -18.671 1.00 80.06 83 ALA A C 1
ATOM 608 O O . ALA A 1 83 ? 7.326 -12.058 -19.364 1.00 80.06 83 ALA A O 1
ATOM 609 N N . THR A 1 84 ? 5.741 -10.480 -19.167 1.00 74.94 84 THR A N 1
ATOM 610 C CA . THR A 1 84 ? 5.179 -10.684 -20.516 1.00 74.94 84 THR A CA 1
ATOM 611 C C . THR A 1 84 ? 5.497 -9.560 -21.501 1.00 74.94 84 THR A C 1
ATOM 613 O O . THR A 1 84 ? 5.210 -9.698 -22.690 1.00 74.94 84 THR A O 1
ATOM 616 N N . GLY A 1 85 ? 6.047 -8.430 -21.039 1.00 74.00 85 GLY A N 1
ATOM 617 C CA . GLY A 1 85 ? 6.281 -7.233 -21.862 1.00 74.00 85 GLY A CA 1
ATOM 618 C C . GLY A 1 85 ? 5.000 -6.563 -22.381 1.00 74.00 85 GLY A C 1
ATOM 619 O O . GLY A 1 85 ? 5.062 -5.590 -23.129 1.00 74.00 85 GLY A O 1
ATOM 620 N N . SER A 1 86 ? 3.834 -7.075 -21.989 1.00 71.56 86 SER A N 1
ATOM 621 C CA . SER A 1 86 ? 2.506 -6.561 -22.311 1.00 71.56 86 SER A CA 1
ATOM 622 C C . SER A 1 86 ? 1.685 -6.502 -21.024 1.00 71.56 86 SER A C 1
ATOM 624 O O . SER A 1 86 ? 2.133 -6.960 -19.980 1.00 71.56 86 SER A O 1
ATOM 626 N N . MET A 1 87 ? 0.507 -5.881 -21.047 1.00 66.88 87 MET A N 1
ATOM 627 C CA . MET A 1 87 ? -0.412 -5.978 -19.911 1.00 66.88 87 MET A CA 1
ATOM 628 C C . MET A 1 87 ? -1.267 -7.239 -20.084 1.00 66.88 87 MET A C 1
ATOM 630 O O . MET A 1 87 ? -2.175 -7.215 -20.923 1.00 66.88 87 MET A O 1
ATOM 634 N N . PRO A 1 88 ? -1.037 -8.330 -19.322 1.00 70.62 88 PRO A N 1
ATOM 635 C CA . PRO A 1 88 ? -1.904 -9.497 -19.363 1.00 70.62 88 PRO A CA 1
ATOM 636 C C . PRO A 1 88 ? -3.213 -9.149 -18.645 1.00 70.62 88 PRO A C 1
ATOM 638 O O . PRO A 1 88 ? -3.406 -9.440 -17.466 1.00 70.62 88 PRO A O 1
ATOM 641 N N . LEU A 1 89 ? -4.125 -8.490 -19.367 1.00 78.00 89 LEU A N 1
ATOM 642 C CA . LEU A 1 89 ? -5.434 -8.037 -18.875 1.00 78.00 89 LEU A CA 1
ATOM 643 C C . LEU A 1 89 ? -6.200 -9.153 -18.151 1.00 78.00 89 LEU A C 1
ATOM 645 O O . LEU A 1 89 ? -6.871 -8.895 -17.155 1.00 78.00 89 LEU A O 1
ATOM 649 N N . GLN A 1 90 ? -6.062 -10.394 -18.622 1.00 82.25 90 GLN A N 1
ATOM 650 C CA . GLN A 1 90 ? -6.668 -11.569 -18.002 1.00 82.25 90 GLN A CA 1
ATOM 651 C C . GLN A 1 90 ? -6.080 -11.878 -16.617 1.00 82.25 90 GLN A C 1
ATOM 653 O O . GLN A 1 90 ? -6.839 -12.114 -15.681 1.00 82.25 90 GLN A O 1
ATOM 658 N N . GLU A 1 91 ? -4.754 -11.858 -16.465 1.00 74.56 91 GLU A N 1
ATOM 659 C CA . GLU A 1 91 ? -4.088 -12.096 -15.177 1.00 74.56 91 GLU A CA 1
ATOM 660 C C . GLU A 1 91 ? -4.365 -10.953 -14.199 1.00 74.56 91 GLU A C 1
ATOM 662 O O . GLU A 1 91 ? -4.706 -11.201 -13.045 1.00 74.56 91 GLU A O 1
ATOM 667 N N . MET A 1 92 ? -4.317 -9.703 -14.672 1.00 76.19 92 MET A N 1
ATOM 668 C CA . MET A 1 92 ? -4.689 -8.533 -13.871 1.00 76.19 92 MET A CA 1
ATOM 669 C C . MET A 1 92 ? -6.125 -8.648 -13.352 1.00 76.19 92 MET A C 1
ATOM 671 O O . MET A 1 92 ? -6.371 -8.458 -12.160 1.00 76.19 92 MET A O 1
ATOM 675 N N . PHE A 1 93 ? -7.073 -8.993 -14.231 1.00 83.31 93 PHE A N 1
ATOM 676 C CA . PHE A 1 93 ? -8.468 -9.194 -13.849 1.00 83.31 93 PHE A CA 1
ATOM 677 C C . PHE A 1 93 ? -8.611 -10.324 -12.828 1.00 83.31 93 PHE A C 1
ATOM 679 O O . PHE A 1 93 ? -9.305 -10.157 -11.827 1.00 83.31 93 PHE A O 1
ATOM 686 N N . LEU A 1 94 ? -7.926 -11.449 -13.046 1.00 84.00 94 LEU A N 1
ATOM 687 C CA . LEU A 1 94 ? -7.955 -12.599 -12.147 1.00 84.00 94 LEU A CA 1
ATOM 688 C C . LEU A 1 94 ? -7.401 -12.252 -10.760 1.00 84.00 94 LEU A C 1
ATOM 690 O O . LEU A 1 94 ? -8.008 -12.630 -9.762 1.00 84.00 94 LEU A O 1
ATOM 694 N N . ILE A 1 95 ? -6.310 -11.491 -10.674 1.00 80.38 95 ILE A N 1
ATOM 695 C CA . ILE A 1 95 ? -5.721 -11.090 -9.391 1.00 80.38 95 ILE A CA 1
ATOM 696 C C . ILE A 1 95 ? -6.615 -10.089 -8.656 1.00 80.38 95 ILE A C 1
ATOM 698 O O . ILE A 1 95 ? -6.863 -10.256 -7.460 1.00 80.38 95 ILE A O 1
ATOM 702 N N . VAL A 1 96 ? -7.148 -9.083 -9.355 1.00 81.44 96 VAL A N 1
ATOM 703 C CA . VAL A 1 96 ? -8.104 -8.133 -8.762 1.00 81.44 96 VAL A CA 1
ATOM 704 C C . VAL A 1 96 ? -9.345 -8.878 -8.268 1.00 81.44 96 VAL A C 1
ATOM 706 O O . VAL A 1 96 ? -9.775 -8.679 -7.132 1.00 81.44 96 VAL A O 1
ATOM 709 N N . PHE A 1 97 ? -9.884 -9.788 -9.081 1.00 87.88 97 PHE A N 1
ATOM 710 C CA . PHE A 1 97 ? -11.032 -10.611 -8.722 1.00 87.88 97 PHE A CA 1
ATOM 711 C C . PHE A 1 97 ? -10.752 -11.498 -7.503 1.00 87.88 97 PHE A C 1
ATOM 713 O O . PHE A 1 97 ? -11.533 -11.475 -6.555 1.00 87.88 97 PHE A O 1
ATOM 720 N N . LEU A 1 98 ? -9.636 -12.235 -7.486 1.00 87.44 98 LEU A N 1
ATOM 721 C CA . LEU A 1 98 ? -9.241 -13.078 -6.352 1.00 87.44 98 LEU A CA 1
ATOM 722 C C . LEU A 1 98 ? -9.025 -12.261 -5.078 1.00 87.44 98 LEU A C 1
ATOM 724 O O . LEU A 1 98 ? -9.430 -12.700 -4.005 1.00 87.44 98 LEU A O 1
ATOM 728 N N . THR A 1 99 ? -8.439 -11.068 -5.190 1.00 83.00 99 THR A N 1
ATOM 729 C CA . THR A 1 99 ? -8.236 -10.170 -4.046 1.00 83.00 99 THR A CA 1
ATOM 730 C C . THR A 1 99 ? -9.581 -9.718 -3.479 1.00 83.00 99 THR A C 1
ATOM 732 O O . THR A 1 99 ? -9.834 -9.868 -2.284 1.00 83.00 99 THR A O 1
ATOM 735 N N . LEU A 1 100 ? -10.497 -9.240 -4.327 1.00 85.62 100 LEU A N 1
ATOM 736 C CA . LEU A 1 100 ? -11.844 -8.846 -3.898 1.00 85.62 100 LEU A CA 1
ATOM 737 C C . LEU A 1 100 ? -12.627 -10.025 -3.305 1.00 85.62 100 LEU A C 1
ATOM 739 O O . LEU A 1 100 ? -13.287 -9.873 -2.275 1.00 85.62 100 LEU A O 1
ATOM 743 N N . LEU A 1 101 ? -12.523 -11.206 -3.919 1.00 90.19 101 LEU A N 1
ATOM 744 C CA . LEU A 1 101 ? -13.145 -12.435 -3.436 1.00 90.19 101 LEU A CA 1
ATOM 745 C C . LEU A 1 101 ? -12.601 -12.827 -2.058 1.00 90.19 101 LEU A C 1
ATOM 747 O O . LEU A 1 101 ? -13.384 -13.142 -1.161 1.00 90.19 101 LEU A O 1
ATOM 751 N N . PHE A 1 102 ? -11.283 -12.764 -1.866 1.00 87.19 102 PHE A N 1
ATOM 752 C CA . PHE A 1 102 ? -10.636 -13.034 -0.585 1.00 87.19 102 PHE A CA 1
ATOM 753 C C . PHE A 1 102 ? -11.186 -12.128 0.521 1.00 87.19 102 PHE A C 1
ATOM 755 O O . PHE A 1 102 ? -11.558 -12.626 1.586 1.00 87.19 102 PHE A O 1
ATOM 762 N N . PHE A 1 103 ? -11.313 -10.822 0.270 1.00 83.25 103 PHE A N 1
ATOM 763 C CA . PHE A 1 103 ? -11.899 -9.899 1.246 1.00 83.25 103 PHE A CA 1
ATOM 764 C C . PHE A 1 103 ? -13.384 -10.177 1.492 1.00 83.25 103 PHE A C 1
ATOM 766 O O . PHE A 1 103 ? -13.808 -10.229 2.647 1.00 83.25 103 PHE A O 1
ATOM 773 N N . ALA A 1 104 ? -14.173 -10.425 0.444 1.00 87.44 104 ALA A N 1
ATOM 774 C CA . ALA A 1 104 ? -15.594 -10.748 0.580 1.00 87.44 104 ALA A CA 1
ATOM 775 C C . ALA A 1 104 ? -15.822 -12.005 1.441 1.00 87.44 104 ALA A C 1
ATOM 777 O O . ALA A 1 104 ? -16.674 -12.013 2.336 1.00 87.44 104 ALA A O 1
ATOM 778 N N . VAL A 1 105 ? -15.028 -13.056 1.219 1.00 90.75 105 VAL A N 1
ATOM 779 C CA . VAL A 1 105 ? -15.066 -14.292 2.016 1.00 90.75 105 VAL A CA 1
ATOM 780 C C . VAL A 1 105 ? -14.567 -14.041 3.440 1.00 90.75 105 VAL A C 1
ATOM 782 O O . VAL A 1 105 ? -15.205 -14.483 4.397 1.00 90.75 105 VAL A O 1
ATOM 785 N N . SER A 1 106 ? -13.477 -13.292 3.611 1.00 86.75 106 SER A N 1
ATOM 786 C CA . SER A 1 106 ? -12.908 -12.984 4.929 1.00 86.75 106 SER A CA 1
ATOM 787 C C . SER A 1 106 ? -13.884 -12.196 5.809 1.00 86.75 106 SER A C 1
ATOM 789 O O . SER A 1 106 ? -14.085 -12.545 6.974 1.00 86.75 106 SER A O 1
ATOM 791 N N . PHE A 1 107 ? -14.575 -11.199 5.250 1.00 84.12 107 PHE A N 1
ATOM 792 C CA . PHE A 1 107 ? -15.573 -10.417 5.984 1.00 84.12 107 PHE A CA 1
ATOM 793 C C . PHE A 1 107 ? -16.860 -11.192 6.289 1.00 84.12 107 PHE A C 1
ATOM 795 O O . PHE A 1 107 ? -17.556 -10.870 7.248 1.00 84.12 107 PHE A O 1
ATOM 802 N N . THR A 1 108 ? -17.198 -12.225 5.516 1.00 89.06 108 THR A N 1
ATOM 803 C CA . THR A 1 108 ? -18.435 -12.994 5.726 1.00 89.06 108 THR A CA 1
ATOM 804 C C . THR A 1 108 ? -18.188 -14.282 6.505 1.00 89.06 108 THR A C 1
ATOM 806 O O . THR A 1 108 ? -18.675 -14.443 7.627 1.00 89.06 108 THR A O 1
ATOM 809 N N . VAL A 1 109 ? -17.438 -15.211 5.917 1.00 89.50 109 VAL A N 1
ATOM 810 C CA . VAL A 1 109 ? -17.138 -16.531 6.479 1.00 89.50 109 VAL A CA 1
ATOM 811 C C . VAL A 1 109 ? -16.120 -16.409 7.601 1.00 89.50 109 VAL A C 1
ATOM 813 O O . VAL A 1 109 ? -16.333 -16.998 8.660 1.00 89.50 109 VAL A O 1
ATOM 816 N N . GLY A 1 110 ? -15.067 -15.610 7.405 1.00 85.00 110 GLY A N 1
ATOM 817 C CA . GLY A 1 110 ? -14.017 -15.417 8.408 1.00 85.00 110 GLY A CA 1
ATOM 818 C C . GLY A 1 110 ? -14.577 -14.887 9.727 1.00 85.00 110 GLY A C 1
ATOM 819 O O . GLY A 1 110 ? -14.356 -15.491 10.775 1.00 85.00 110 GLY A O 1
ATOM 820 N N . ILE A 1 111 ? -15.405 -13.838 9.676 1.00 86.81 111 ILE A N 1
ATOM 821 C CA . ILE A 1 111 ? -16.049 -13.276 10.875 1.00 86.81 111 ILE A CA 1
ATOM 822 C C . ILE A 1 111 ? -17.003 -14.285 11.531 1.00 86.81 111 ILE A C 1
ATOM 824 O O . ILE A 1 111 ? -16.961 -14.469 12.749 1.00 86.81 111 ILE A O 1
ATOM 828 N N . LYS A 1 112 ? -17.851 -14.971 10.749 1.00 85.81 112 LYS A N 1
ATOM 829 C CA . LYS A 1 112 ? -18.789 -15.975 11.290 1.00 85.81 112 LYS A CA 1
ATOM 830 C C . LYS A 1 112 ? -18.062 -17.135 11.970 1.00 85.81 112 LYS A C 1
ATOM 832 O O . LYS A 1 112 ? -18.482 -17.574 13.041 1.00 85.81 112 LYS A O 1
ATOM 837 N N . LEU A 1 113 ? -16.989 -17.628 11.355 1.00 89.00 113 LEU A N 1
ATOM 838 C CA . LEU A 1 113 ? -16.181 -18.721 11.883 1.00 89.00 113 LEU A CA 1
ATOM 839 C C . LEU A 1 113 ? -15.440 -18.292 13.153 1.00 89.00 113 LEU A C 1
ATOM 841 O O . LEU A 1 113 ? -15.489 -19.013 14.148 1.00 89.00 113 LEU A O 1
ATOM 845 N N . PHE A 1 114 ? -14.828 -17.104 13.144 1.00 87.88 114 PHE A N 1
ATOM 846 C CA . PHE A 1 114 ? -14.127 -16.555 14.303 1.00 87.88 114 PHE A CA 1
ATOM 847 C C . PHE A 1 114 ? -15.070 -16.358 15.493 1.00 87.88 114 PHE A C 1
ATOM 849 O O . PHE A 1 114 ? -14.744 -16.767 16.605 1.00 87.88 114 PHE A O 1
ATOM 856 N N . ARG A 1 115 ? -16.280 -15.830 15.259 1.00 86.75 115 ARG A N 1
ATOM 857 C CA . ARG A 1 115 ? -17.300 -15.703 16.311 1.00 86.75 115 ARG A CA 1
ATOM 858 C C . ARG A 1 115 ? -17.663 -17.065 16.907 1.00 86.75 115 ARG A C 1
ATOM 860 O O . ARG A 1 115 ? -17.674 -17.215 18.121 1.00 86.75 115 ARG A O 1
ATOM 867 N N . LYS A 1 116 ? -17.892 -18.074 16.059 1.00 86.19 116 LYS A N 1
ATOM 868 C CA . LYS A 1 116 ? -18.255 -19.432 16.498 1.00 86.19 116 LYS A CA 1
ATOM 869 C C . LYS A 1 116 ? -17.133 -20.134 17.277 1.00 86.19 116 LYS A C 1
ATOM 871 O O . LYS A 1 116 ? -17.420 -20.946 18.151 1.00 86.19 116 LYS A O 1
ATOM 876 N N . LEU A 1 117 ? -15.872 -19.858 16.945 1.00 87.56 117 LEU A N 1
ATOM 877 C CA . LEU A 1 117 ? -14.703 -20.353 17.681 1.00 87.56 117 LEU A CA 1
ATOM 878 C C . LEU A 1 117 ? -14.524 -19.628 19.018 1.00 87.56 117 LEU A C 1
ATOM 880 O O . LEU A 1 117 ? -14.280 -20.284 20.023 1.00 87.56 117 LEU A O 1
ATOM 884 N N . SER A 1 118 ? -14.705 -18.306 19.039 1.00 84.00 118 SER A N 1
ATOM 885 C CA . SER A 1 118 ? -14.641 -17.494 20.259 1.00 84.00 118 SER A CA 1
ATOM 886 C C . SER A 1 118 ? -15.738 -17.833 21.266 1.00 84.00 118 SER A C 1
ATOM 888 O O . SER A 1 118 ? -15.519 -17.642 22.450 1.00 84.00 118 SER A O 1
ATOM 890 N N . GLU A 1 119 ? -16.908 -18.298 20.825 1.00 83.50 119 GLU A N 1
ATOM 891 C CA . GLU A 1 119 ? -17.988 -18.749 21.719 1.00 83.50 119 GLU A CA 1
ATOM 892 C C . GLU A 1 119 ? -17.711 -20.132 22.346 1.00 83.50 119 GLU A C 1
ATOM 894 O O . GLU A 1 119 ? -18.413 -20.537 23.269 1.00 83.50 119 GLU A O 1
ATOM 899 N N . LYS A 1 120 ? -16.728 -20.884 21.829 1.00 73.62 120 LYS A N 1
ATOM 900 C CA . LYS A 1 120 ? -16.350 -22.223 22.317 1.00 73.62 120 LYS A CA 1
ATOM 901 C C . LYS A 1 120 ? -15.131 -22.234 23.248 1.00 73.62 120 LYS A C 1
ATOM 903 O O . LYS A 1 120 ? -14.856 -23.286 23.823 1.00 73.62 120 LYS A O 1
ATOM 908 N N . LEU A 1 121 ? -14.402 -21.125 23.328 1.00 63.19 121 LEU A N 1
ATOM 909 C CA . LEU A 1 121 ? -13.242 -20.901 24.198 1.00 63.19 121 LEU A CA 1
ATOM 910 C C . LEU A 1 121 ? -13.680 -20.131 25.442 1.00 63.19 121 LEU A C 1
ATOM 912 O O . LEU A 1 121 ? -13.183 -20.485 26.531 1.00 63.19 121 LEU A O 1
#

Foldseek 3Di:
DLVCLLPVQLVVQLVVCVVVPDDNLVSNVRSLVSQQDDLVVLCVVCVVVVNCPPPVNVVVSVSNVVSNLVSQLSVQQSVCCVVPVDRPVVSSVVSNVVSVVVVVCCVPVVVVVVVVVVVVD

Radius of gyration: 17.9 Å; chains: 1; bounding b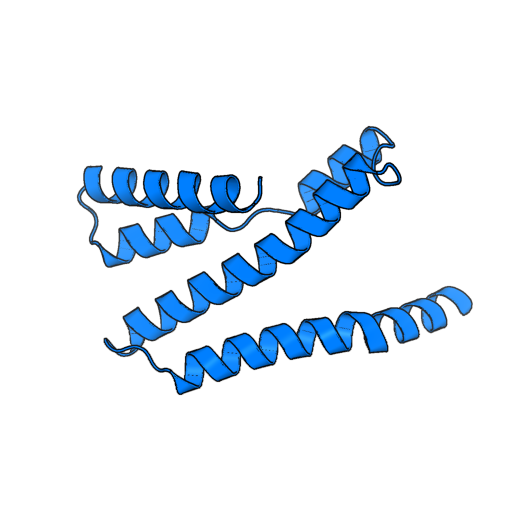ox: 40×33×46 Å

InterPro domains:
  IPR006153 Cation/H+ exchanger, transmembrane domain [PF00999] (2-120)
  IPR038770 Sodium/solute symporter superfamily [G3DSA:1.20.1530.20] (1-121)

Secondary structure (DSSP, 8-state):
-HHHHHHHHHHHHHHHHHHTT--HHHHHHHHHHTT---HHHHHHHHHHTT-TTSHHHHHHHHHHHHHHHHHHHHHHHHHHHHHHSS--HHHHHHHHHHHHHHHHHIIIIIHHHHHHHHTT-

pLDDT: mean 86.61, std 8.11, range [53.56, 98.0]

Organism: NCBI:txid412755

Sequence (121 aa):
VAALGVVLPFILGYLVTIYFGFSYIVALFVGVALVATSIGVGASILTEFRMLRTRIGTLIMGAAVIDDVIGVVMMSVLIGFVATGSMPLQEMFLIVFLTLLFFAVSFTVGIKLFRKLSEKL